Protein AF-A0A8C6FFZ3-F1 (afdb_monomer)

InterPro domains:
  IPR023128 Protein N-terminal glutamine amidohydrolase, alpha beta roll [PF09764] (25-91)
  IPR037132 Protein N-terminal glutamine amidohydrolase, alpha beta roll superfamily [G3DSA:3.10.620.10] (2-98)
  IPR039733 Protein N-terminal glutamine amidohydrolase [PTHR13035] (7-94)

Sequence (110 aa):
MEGDAPDTAAAHYKPASPSQDACVYNSCYCEENIWKLCEYIKNHDQYPLEECYAVFISNERKMIPIWKQQARPGDGPVTWDYHVVLLHVSMGTEESLPRRIPASRLEIPR

Nearest PDB structures (foldseek):
  8jjz-assembly1_A  TM=9.870E-01  e=2.215E-12  Homo sapiens
  8jjh-assembly1_B  TM=9.449E-01  e=5.414E-12  Homo sapiens
  8jjg-assembly1_B  TM=9.437E-01  e=6.151E-12  Homo sapiens
  8jk0-assembly1_A  TM=9.301E-01  e=4.765E-12  Homo sapiens
  8jjw-assembly2_B  TM=9.395E-01  e=7.449E-12  Homo sapiens

Foldseek 3Di:
DPDDDPPPDPDPDDDLADDPVPQDDDPPPQVVSVVSSLVSSVVPVPDPSVQKDWDKDADPVLWDWDAPDPVDPDGGTDTGNIHIDMDGRDDDPPPDDDPDDPPVPPDDDD

pLDDT: mean 82.41, std 21.04, range [41.75, 98.56]

Radius of gyration: 20.91 Å; Cα contacts (8 Å, |Δi|>4): 107; chains: 1; bounding box: 62×48×42 Å

Structure (mmCIF, N/CA/C/O backbone):
data_AF-A0A8C6FFZ3-F1
#
_entry.id   AF-A0A8C6FFZ3-F1
#
loop_
_atom_site.group_PDB
_atom_site.id
_atom_site.type_symbol
_atom_site.label_atom_id
_atom_site.label_alt_id
_atom_site.label_comp_id
_atom_site.label_asym_id
_atom_site.label_entity_id
_atom_site.label_seq_id
_atom_site.pdbx_PDB_ins_code
_atom_site.Cartn_x
_atom_site.Cartn_y
_atom_site.Cartn_z
_atom_site.occupancy
_atom_site.B_iso_or_equiv
_atom_site.auth_seq_id
_atom_site.auth_comp_id
_atom_site.auth_asym_id
_atom_site.auth_atom_id
_atom_site.pdbx_PDB_model_num
ATOM 1 N N . MET A 1 1 ? -13.114 37.673 -17.225 1.00 43.31 1 MET A N 1
ATOM 2 C CA . MET A 1 1 ? -13.276 36.455 -18.045 1.00 43.31 1 MET A CA 1
ATOM 3 C C . MET A 1 1 ? -11.879 35.901 -18.237 1.00 43.31 1 MET A C 1
ATOM 5 O O . MET A 1 1 ? -11.286 36.105 -19.287 1.00 43.31 1 MET A O 1
ATOM 9 N N . GLU A 1 2 ? -11.319 35.282 -17.201 1.00 41.75 2 GLU A N 1
ATOM 10 C CA . GLU A 1 2 ? -10.167 34.410 -17.398 1.00 41.75 2 GLU A CA 1
ATOM 11 C C . GLU A 1 2 ? -10.701 33.121 -18.017 1.00 41.75 2 GLU A C 1
ATOM 13 O O . GLU A 1 2 ? -11.425 32.357 -17.382 1.00 41.75 2 GLU A O 1
ATOM 18 N N 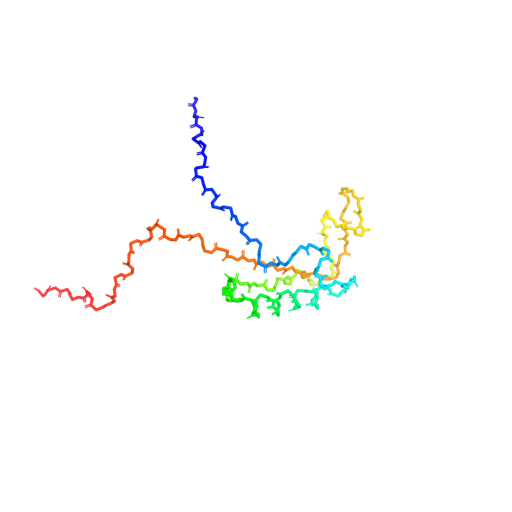. GLY A 1 3 ? -10.446 32.961 -19.313 1.00 48.81 3 GLY A N 1
ATOM 19 C CA . GLY A 1 3 ? -10.596 31.684 -19.983 1.00 48.81 3 GLY A CA 1
ATOM 20 C C . GLY A 1 3 ? -9.400 30.830 -19.605 1.00 48.81 3 GLY A C 1
ATOM 21 O O . GLY A 1 3 ? -8.298 31.093 -20.082 1.00 48.81 3 GLY A O 1
ATOM 22 N N . ASP A 1 4 ? -9.629 29.840 -18.748 1.00 48.47 4 ASP A N 1
ATOM 23 C CA . ASP A 1 4 ? -8.691 28.739 -18.575 1.00 48.47 4 ASP A CA 1
ATOM 24 C C . ASP A 1 4 ? -8.561 28.036 -19.927 1.00 48.47 4 ASP A C 1
ATOM 26 O O . ASP A 1 4 ? -9.539 27.540 -20.500 1.00 48.47 4 ASP A O 1
ATOM 30 N N . ALA A 1 5 ? -7.353 28.076 -20.480 1.00 50.56 5 ALA A N 1
ATOM 31 C CA . ALA A 1 5 ? -7.011 27.300 -21.654 1.00 50.56 5 ALA A CA 1
ATOM 32 C C . ALA A 1 5 ? -7.168 25.808 -21.311 1.00 50.56 5 ALA A C 1
ATOM 34 O O . ALA A 1 5 ? -6.847 25.407 -20.191 1.00 50.56 5 ALA A O 1
ATOM 35 N N . PRO A 1 6 ? -7.655 24.968 -22.239 1.00 45.66 6 PRO A N 1
ATOM 36 C CA . PRO A 1 6 ? -7.732 23.539 -21.996 1.00 45.66 6 PRO A CA 1
ATOM 37 C C . PRO A 1 6 ? -6.312 23.010 -21.799 1.00 45.66 6 PRO A C 1
ATOM 39 O O . PRO A 1 6 ? -5.495 23.053 -22.721 1.00 45.66 6 PRO A O 1
ATOM 42 N N . ASP A 1 7 ? -6.047 22.555 -20.577 1.00 51.28 7 ASP A N 1
ATOM 43 C CA . ASP A 1 7 ? -4.823 21.900 -20.131 1.00 51.28 7 ASP A CA 1
ATOM 44 C C . ASP A 1 7 ? -4.417 20.850 -21.175 1.00 51.28 7 ASP A C 1
ATOM 46 O O . ASP A 1 7 ? -5.042 19.795 -21.341 1.00 51.28 7 ASP A O 1
ATOM 50 N N . THR A 1 8 ? -3.465 21.226 -22.027 1.00 48.03 8 THR A N 1
ATOM 51 C CA . THR A 1 8 ? -3.149 20.459 -23.225 1.00 48.03 8 THR A CA 1
ATOM 52 C C . THR A 1 8 ? -2.198 19.348 -22.810 1.00 48.03 8 THR A C 1
ATOM 54 O O . THR A 1 8 ? -1.023 19.586 -22.563 1.00 48.03 8 THR A O 1
ATOM 57 N N . ALA A 1 9 ? -2.746 18.132 -22.781 1.00 45.50 9 ALA A N 1
ATOM 58 C CA . ALA A 1 9 ? -2.055 16.852 -22.684 1.00 45.50 9 ALA A CA 1
ATOM 59 C C . ALA A 1 9 ? -1.426 16.515 -21.320 1.00 45.50 9 ALA A C 1
ATOM 61 O O . ALA A 1 9 ? -0.213 16.362 -21.188 1.00 45.50 9 ALA A O 1
ATOM 62 N N . ALA A 1 10 ? -2.279 16.158 -20.352 1.00 51.28 10 ALA A N 1
ATOM 63 C CA . ALA A 1 10 ? -1.954 15.000 -19.527 1.00 51.28 10 ALA A CA 1
ATOM 64 C C . ALA A 1 10 ? -1.725 13.819 -20.485 1.00 51.28 10 ALA A C 1
ATOM 66 O O . ALA A 1 10 ? -2.674 13.240 -21.019 1.00 51.28 10 ALA A O 1
ATOM 67 N N . ALA A 1 11 ? -0.462 13.512 -20.783 1.00 60.84 11 ALA A N 1
ATOM 68 C CA . ALA A 1 11 ? -0.102 12.263 -21.432 1.00 60.84 11 ALA A CA 1
ATOM 69 C C . ALA A 1 11 ? -0.866 11.136 -20.721 1.00 60.84 11 ALA A C 1
ATOM 71 O O . ALA A 1 11 ? -0.887 11.095 -19.491 1.00 60.84 11 ALA A O 1
ATOM 72 N N . HIS A 1 12 ? -1.553 10.273 -21.476 1.00 81.25 12 HIS A N 1
ATOM 73 C CA . HIS A 1 12 ? -2.349 9.189 -20.902 1.00 81.25 12 HIS A CA 1
ATOM 74 C C . HIS A 1 12 ? -1.470 8.356 -19.961 1.00 81.25 12 HIS A C 1
ATOM 76 O O . HIS A 1 12 ? -0.640 7.568 -20.420 1.00 81.25 12 HIS A O 1
ATOM 82 N N . TYR A 1 13 ? -1.644 8.548 -18.65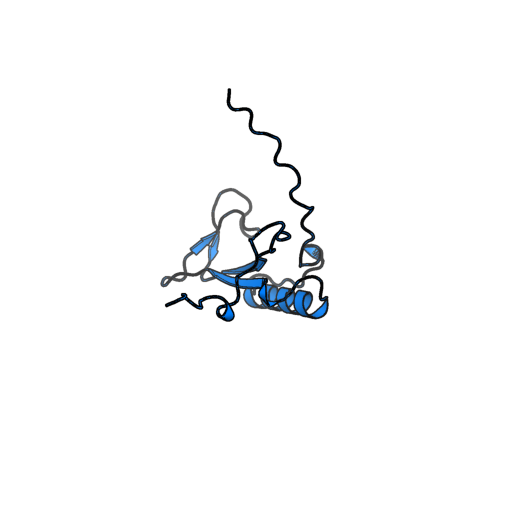0 1.00 87.50 13 TYR A N 1
ATOM 83 C CA . TYR A 1 13 ? -0.933 7.780 -17.641 1.00 87.50 13 TYR A CA 1
ATOM 84 C C . TYR A 1 13 ? -1.254 6.301 -17.850 1.00 87.50 13 TYR A C 1
ATOM 86 O O . TYR A 1 13 ? -2.422 5.902 -17.858 1.00 87.50 13 TYR A O 1
ATOM 94 N N . LYS A 1 14 ? -0.214 5.490 -18.041 1.00 91.44 14 LYS A N 1
ATOM 95 C CA . LYS A 1 14 ? -0.352 4.039 -18.052 1.00 91.44 14 LYS A CA 1
ATOM 96 C C . LYS A 1 14 ? -0.149 3.550 -16.619 1.00 91.44 14 LYS A C 1
ATOM 98 O O . LYS A 1 14 ? 0.889 3.850 -16.038 1.00 91.44 14 LYS A O 1
ATOM 103 N N . PRO A 1 15 ? -1.105 2.814 -16.037 1.00 93.38 15 PRO A N 1
ATOM 104 C CA . PRO A 1 15 ? -0.936 2.257 -14.702 1.00 93.38 15 PRO A CA 1
ATOM 105 C C . PRO A 1 15 ? 0.355 1.441 -14.579 1.00 93.38 15 PRO A C 1
ATOM 107 O O . PRO A 1 15 ? 0.733 0.728 -15.508 1.00 93.38 15 PRO A O 1
ATOM 110 N N . ALA A 1 16 ? 1.022 1.556 -13.428 1.00 92.88 16 ALA A N 1
ATOM 111 C CA . ALA A 1 16 ? 2.181 0.731 -13.075 1.00 92.88 16 ALA A CA 1
ATOM 112 C C . ALA A 1 16 ? 1.774 -0.687 -12.615 1.00 92.88 16 ALA A C 1
ATOM 114 O O . ALA A 1 16 ? 2.599 -1.593 -12.555 1.00 92.88 16 ALA A O 1
ATOM 115 N N . SER A 1 17 ? 0.494 -0.880 -12.287 1.00 93.75 17 SER A N 1
ATOM 116 C CA . SER A 1 17 ? -0.094 -2.146 -11.846 1.00 93.75 17 SER A CA 1
ATOM 117 C C . SER A 1 17 ? -0.941 -2.793 -12.951 1.00 93.75 17 SER A C 1
ATOM 119 O O . SER A 1 17 ? -1.397 -2.092 -13.862 1.00 93.75 17 SER A O 1
ATOM 121 N N . PRO A 1 18 ? -1.250 -4.099 -12.849 1.00 94.12 18 PRO A N 1
ATOM 122 C CA . PRO A 1 18 ? -2.330 -4.690 -13.632 1.00 94.12 18 PRO A CA 1
ATOM 123 C C . PRO A 1 18 ? -3.699 -4.124 -13.195 1.00 94.12 18 PRO A C 1
ATOM 125 O O . PRO A 1 18 ? -3.790 -3.254 -12.317 1.00 94.12 18 PRO A O 1
ATOM 128 N N . SER A 1 19 ? -4.779 -4.594 -13.829 1.00 94.62 19 SER A N 1
ATOM 129 C CA . SER A 1 19 ? -6.145 -4.241 -13.427 1.00 94.62 19 SER A CA 1
ATOM 130 C C . SER A 1 19 ? -6.440 -4.706 -11.999 1.00 94.62 19 SER A C 1
ATOM 132 O O . SER A 1 19 ? -5.828 -5.646 -11.494 1.00 94.62 19 SER A O 1
ATOM 134 N N . GLN A 1 20 ? -7.391 -4.044 -11.332 1.00 92.62 20 GLN A N 1
ATOM 135 C CA . GLN A 1 20 ? -7.693 -4.290 -9.919 1.00 92.62 20 GLN A CA 1
ATOM 136 C C . GLN A 1 20 ? -8.007 -5.762 -9.608 1.00 92.62 20 GLN A C 1
ATOM 138 O O . GLN A 1 20 ? -7.604 -6.261 -8.563 1.00 92.62 20 GLN A O 1
ATOM 143 N N . ASP A 1 21 ? -8.713 -6.443 -10.506 1.00 93.75 21 ASP A N 1
ATOM 144 C CA . ASP A 1 21 ? -9.118 -7.847 -10.395 1.00 93.75 21 ASP A CA 1
ATOM 145 C C . ASP A 1 21 ? -7.969 -8.840 -10.628 1.00 93.75 21 ASP A C 1
ATOM 147 O O . ASP A 1 21 ? -8.041 -9.978 -10.170 1.00 93.75 21 ASP A O 1
ATOM 151 N N . ALA A 1 22 ? -6.902 -8.406 -11.301 1.00 94.31 22 ALA A N 1
ATOM 152 C CA . ALA A 1 22 ? -5.717 -9.212 -11.583 1.00 94.31 22 ALA A CA 1
ATOM 153 C C . ALA A 1 22 ? -4.582 -8.999 -10.563 1.00 94.31 22 ALA A C 1
ATOM 155 O O . ALA A 1 22 ? -3.583 -9.721 -10.580 1.00 94.31 22 ALA A O 1
ATOM 156 N N . CYS A 1 23 ? -4.719 -8.022 -9.664 1.00 93.94 23 CYS A N 1
ATOM 157 C CA . CYS A 1 23 ? -3.804 -7.832 -8.544 1.00 93.94 23 CYS A CA 1
ATOM 158 C C . CYS A 1 23 ? -3.967 -8.951 -7.506 1.00 93.94 23 CYS A C 1
ATOM 160 O O . CYS A 1 23 ? -5.081 -9.310 -7.124 1.00 93.94 23 CYS A O 1
ATOM 162 N N . VAL A 1 24 ? -2.847 -9.445 -6.971 1.00 95.50 24 VAL A N 1
ATOM 163 C CA . VAL A 1 24 ? -2.872 -10.281 -5.763 1.00 95.50 24 VAL A CA 1
ATOM 164 C C . VAL A 1 24 ? -3.414 -9.435 -4.614 1.00 95.50 24 VAL A C 1
ATOM 166 O O . VAL A 1 24 ? -2.871 -8.371 -4.318 1.00 95.50 24 VAL A O 1
ATOM 169 N N . TYR A 1 25 ? -4.492 -9.899 -3.985 1.00 96.62 25 TYR A N 1
ATOM 170 C CA . TYR A 1 25 ? -5.168 -9.158 -2.931 1.00 96.62 25 TYR A CA 1
ATOM 171 C C . TYR A 1 25 ? -5.657 -10.081 -1.821 1.00 96.62 25 TYR A C 1
ATOM 173 O O . TYR A 1 25 ? -6.384 -11.045 -2.066 1.00 96.62 25 TYR A O 1
ATOM 181 N N . ASN A 1 26 ? -5.310 -9.727 -0.589 1.00 95.81 26 ASN A N 1
ATOM 182 C CA . ASN A 1 26 ? -5.868 -10.307 0.619 1.00 95.81 26 ASN A CA 1
ATOM 183 C C . ASN A 1 26 ? -6.356 -9.196 1.563 1.00 95.81 26 ASN A C 1
ATOM 185 O O . ASN A 1 26 ? -5.657 -8.209 1.813 1.00 95.81 26 ASN A O 1
ATOM 189 N N . SER A 1 27 ? -7.583 -9.333 2.069 1.00 95.81 27 SER A N 1
ATOM 190 C CA . SER A 1 27 ? -8.189 -8.322 2.941 1.00 95.81 27 SER A CA 1
ATOM 191 C C . SER A 1 27 ? -7.437 -8.245 4.270 1.00 95.81 27 SER A C 1
ATOM 193 O O . SER A 1 27 ? -7.078 -9.276 4.825 1.00 95.81 27 SER A O 1
ATOM 195 N N . CYS A 1 28 ? -7.208 -7.032 4.779 1.00 95.31 28 CYS A N 1
ATOM 196 C CA . CYS A 1 28 ? -6.433 -6.758 6.000 1.00 95.31 28 CYS A CA 1
ATOM 197 C C . CYS A 1 28 ? -4.923 -7.083 5.940 1.00 95.31 28 CYS A C 1
ATOM 199 O O . CYS A 1 28 ? -4.261 -6.941 6.959 1.00 95.31 28 CYS A O 1
ATOM 201 N N . TYR A 1 29 ? -4.378 -7.433 4.768 1.00 97.25 29 TYR A N 1
ATOM 202 C CA . TYR A 1 29 ? -2.935 -7.611 4.523 1.00 97.25 29 TYR A CA 1
ATOM 2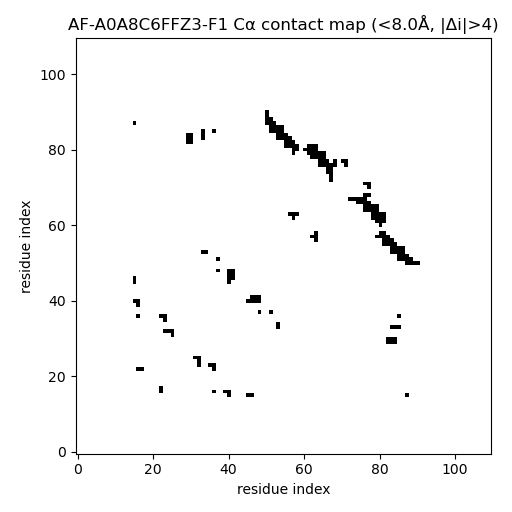03 C C . TYR A 1 29 ? -2.436 -6.589 3.490 1.00 97.25 29 TYR A C 1
ATOM 205 O O . TYR A 1 29 ? -1.874 -6.925 2.445 1.00 97.25 29 TYR A O 1
ATOM 213 N N . CYS A 1 30 ? -2.738 -5.308 3.719 1.00 97.38 30 CYS A N 1
ATOM 214 C CA . CYS A 1 30 ? -2.444 -4.238 2.761 1.00 97.38 30 CYS A CA 1
ATOM 215 C C . CYS A 1 30 ? -0.945 -4.093 2.455 1.00 97.38 30 CYS A C 1
ATOM 217 O O . CYS A 1 30 ? -0.573 -3.837 1.317 1.00 97.38 30 CYS A O 1
ATOM 219 N N . GLU A 1 31 ? -0.087 -4.329 3.433 1.00 98.00 31 GLU A N 1
ATOM 220 C CA . GLU A 1 31 ? 1.364 -4.375 3.331 1.00 98.00 31 GLU A CA 1
ATOM 221 C C . GLU A 1 31 ? 1.855 -5.467 2.372 1.00 98.00 31 GLU A C 1
ATOM 223 O O . GLU A 1 31 ? 2.708 -5.186 1.529 1.00 98.00 31 GLU A O 1
ATOM 228 N N . GLU A 1 32 ? 1.283 -6.675 2.422 1.00 97.81 32 GLU A N 1
ATOM 229 C CA . GLU A 1 32 ? 1.623 -7.750 1.482 1.00 97.81 32 GLU A CA 1
ATOM 230 C C . GLU A 1 32 ? 1.089 -7.448 0.080 1.00 97.81 32 GLU A C 1
ATOM 232 O O . GLU A 1 32 ? 1.787 -7.672 -0.911 1.00 97.81 32 GLU A O 1
ATOM 237 N N . ASN A 1 33 ? -0.112 -6.868 -0.013 1.00 98.12 33 ASN A N 1
ATOM 238 C CA . ASN A 1 33 ? -0.695 -6.455 -1.290 1.00 98.12 33 ASN A CA 1
ATOM 239 C C . ASN A 1 33 ? 0.187 -5.404 -1.987 1.00 98.12 33 ASN A C 1
ATOM 241 O O . ASN A 1 33 ? 0.488 -5.533 -3.174 1.00 98.12 33 ASN A O 1
ATOM 245 N N . ILE A 1 34 ? 0.654 -4.385 -1.254 1.00 98.25 34 ILE A N 1
ATOM 246 C CA . ILE A 1 34 ? 1.563 -3.370 -1.803 1.00 98.25 34 ILE A CA 1
ATOM 247 C C . ILE A 1 34 ? 2.940 -3.969 -2.106 1.00 98.25 34 ILE A C 1
ATOM 249 O O . ILE A 1 34 ? 3.517 -3.649 -3.144 1.00 98.25 34 ILE A O 1
ATOM 253 N N . TRP A 1 35 ? 3.450 -4.886 -1.279 1.00 97.94 35 TRP A N 1
ATOM 254 C CA . TRP A 1 35 ? 4.697 -5.592 -1.580 1.00 97.94 35 TRP A CA 1
ATOM 255 C C . TRP A 1 35 ? 4.609 -6.379 -2.896 1.00 97.94 35 TRP A C 1
ATOM 257 O O . TRP A 1 35 ? 5.518 -6.292 -3.723 1.00 97.94 35 TRP A O 1
ATOM 267 N N . LYS A 1 36 ? 3.490 -7.071 -3.145 1.00 97.88 36 LYS A N 1
ATOM 268 C CA . LYS A 1 36 ? 3.230 -7.771 -4.412 1.00 97.88 36 LYS A CA 1
ATOM 269 C C . LYS A 1 36 ? 3.111 -6.829 -5.607 1.00 97.88 36 LYS A C 1
ATOM 271 O O . LYS A 1 36 ? 3.582 -7.177 -6.688 1.00 97.88 36 LYS A O 1
ATOM 276 N N . LEU A 1 37 ? 2.554 -5.632 -5.427 1.00 96.81 37 LEU A N 1
ATOM 277 C CA . LEU A 1 37 ? 2.568 -4.605 -6.474 1.00 96.81 37 LEU A CA 1
ATOM 278 C C . LEU A 1 37 ? 3.989 -4.117 -6.780 1.00 96.81 37 LEU A C 1
ATOM 280 O O . LEU A 1 37 ? 4.351 -4.009 -7.949 1.00 96.81 37 LEU A O 1
ATOM 284 N N . CYS A 1 38 ? 4.817 -3.880 -5.762 1.00 96.62 38 CYS A N 1
ATOM 285 C CA . CYS A 1 38 ? 6.224 -3.523 -5.962 1.00 96.62 38 CYS A CA 1
ATOM 286 C C . CYS A 1 38 ? 7.005 -4.644 -6.667 1.00 96.62 38 CYS A C 1
ATOM 288 O O . CYS A 1 38 ? 7.800 -4.367 -7.564 1.00 96.62 38 CYS A O 1
ATOM 290 N N . GLU A 1 39 ? 6.770 -5.907 -6.293 1.00 96.56 39 GLU A N 1
ATOM 291 C CA . GLU A 1 39 ? 7.347 -7.080 -6.963 1.00 96.56 39 GLU A CA 1
ATOM 292 C C . GLU A 1 39 ? 6.932 -7.136 -8.439 1.00 96.56 39 GLU A C 1
ATOM 294 O O . GLU A 1 39 ? 7.779 -7.351 -9.307 1.00 96.56 39 GLU A O 1
ATOM 299 N N . TYR A 1 40 ? 5.654 -6.885 -8.738 1.00 96.56 40 TYR A N 1
ATOM 300 C CA . TYR A 1 40 ? 5.163 -6.805 -10.111 1.00 96.56 40 TYR A CA 1
ATOM 301 C C . TYR A 1 40 ? 5.895 -5.719 -10.906 1.00 96.56 40 TYR A C 1
ATOM 303 O O . TYR A 1 40 ? 6.448 -6.022 -11.962 1.00 96.56 40 TYR A O 1
ATOM 311 N N . ILE A 1 41 ? 5.949 -4.487 -10.390 1.00 95.38 41 ILE A N 1
ATOM 312 C CA . ILE A 1 41 ? 6.579 -3.340 -11.068 1.00 95.38 41 ILE A CA 1
ATOM 313 C C . ILE A 1 41 ? 8.050 -3.628 -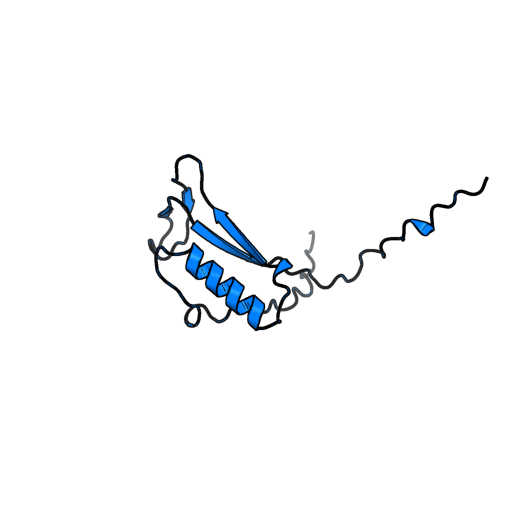11.360 1.00 95.38 41 ILE A C 1
ATOM 315 O O . ILE A 1 41 ? 8.492 -3.482 -12.499 1.00 95.38 41 ILE A O 1
ATOM 319 N N . LYS A 1 42 ? 8.778 -4.133 -10.358 1.00 94.94 42 LYS A N 1
ATOM 320 C CA . LYS A 1 42 ? 10.189 -4.510 -10.480 1.00 94.94 42 LYS A CA 1
ATOM 321 C C . LYS A 1 42 ? 10.443 -5.540 -11.586 1.00 94.94 42 LYS A C 1
ATOM 323 O O . LYS A 1 42 ? 11.506 -5.524 -12.187 1.00 94.94 42 LYS A O 1
ATOM 328 N N . ASN A 1 43 ? 9.502 -6.452 -11.824 1.00 96.06 43 ASN A N 1
ATOM 329 C CA . ASN A 1 43 ? 9.672 -7.543 -12.784 1.00 96.06 43 ASN A CA 1
ATOM 330 C C . ASN A 1 43 ? 9.195 -7.198 -14.208 1.00 96.06 43 ASN A C 1
ATOM 332 O O . ASN A 1 43 ? 9.409 -8.004 -15.112 1.00 96.06 43 ASN A O 1
ATOM 336 N N . HIS A 1 44 ? 8.520 -6.060 -14.413 1.00 92.62 44 HIS A N 1
ATOM 337 C CA . HIS A 1 44 ? 7.940 -5.677 -15.710 1.00 92.62 44 HIS A CA 1
ATOM 338 C C . HIS A 1 44 ? 8.660 -4.506 -16.398 1.00 92.62 44 HIS A C 1
ATOM 340 O O . HIS A 1 44 ? 8.317 -4.199 -17.538 1.00 92.62 44 HIS A O 1
ATOM 346 N N . ASP A 1 45 ? 9.625 -3.856 -15.735 1.00 85.25 45 ASP A N 1
ATOM 347 C CA . ASP A 1 45 ? 10.483 -2.782 -16.274 1.00 85.25 45 ASP A CA 1
ATOM 348 C C . ASP A 1 45 ? 9.735 -1.619 -16.977 1.00 85.25 45 ASP A C 1
ATOM 350 O O . ASP A 1 45 ? 10.320 -0.867 -17.756 1.00 85.25 45 ASP A O 1
ATOM 354 N N . GLN A 1 46 ? 8.433 -1.438 -16.710 1.00 91.75 46 GLN A N 1
ATOM 355 C CA . GLN A 1 46 ? 7.631 -0.350 -17.289 1.00 91.75 46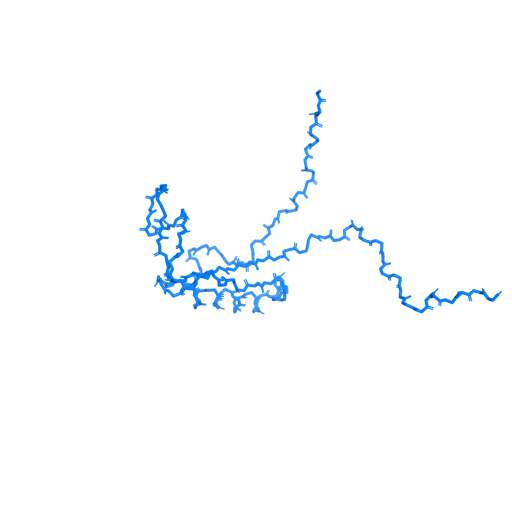 GLN A CA 1
ATOM 356 C C . GLN A 1 46 ? 7.980 1.006 -16.664 1.00 91.75 46 GLN A C 1
ATOM 358 O O . GLN A 1 46 ? 8.001 2.018 -17.363 1.00 91.75 46 GLN A O 1
ATOM 363 N N . TYR A 1 47 ? 8.230 1.010 -15.354 1.00 92.38 47 TYR A N 1
ATOM 364 C CA . TYR A 1 47 ? 8.621 2.178 -14.572 1.00 92.38 47 TYR A CA 1
ATOM 365 C C . TYR A 1 47 ? 9.751 1.796 -13.612 1.00 92.38 47 TYR A C 1
ATOM 367 O O . TYR A 1 47 ? 9.740 0.671 -13.099 1.00 92.38 47 TYR A O 1
ATOM 375 N N . PRO A 1 48 ? 10.706 2.704 -13.339 1.00 92.81 48 PRO A N 1
ATOM 376 C CA . PRO A 1 48 ? 11.710 2.493 -12.305 1.00 92.81 48 PRO A CA 1
ATOM 377 C C . PRO A 1 48 ? 11.046 2.264 -10.945 1.00 92.81 48 PRO A C 1
ATOM 379 O O . PRO A 1 48 ? 10.125 2.985 -10.553 1.00 92.81 48 PRO A O 1
ATOM 382 N N . LEU A 1 49 ? 11.530 1.279 -10.187 1.00 93.88 49 LEU A N 1
ATOM 383 C CA . LEU A 1 49 ? 10.997 1.012 -8.848 1.00 93.88 49 LEU A CA 1
ATOM 384 C C . LEU A 1 49 ? 11.261 2.193 -7.900 1.00 93.88 49 LEU A C 1
ATOM 386 O O . LEU A 1 49 ? 10.512 2.403 -6.952 1.00 93.88 49 LEU A O 1
ATOM 390 N N . GLU A 1 50 ? 12.295 2.983 -8.176 1.00 94.44 50 GLU A N 1
ATOM 391 C CA . GLU A 1 50 ? 12.679 4.184 -7.436 1.00 94.44 50 GLU A CA 1
ATOM 392 C C . GLU A 1 50 ? 11.619 5.297 -7.505 1.00 94.44 50 GLU A C 1
ATOM 394 O O . GLU A 1 50 ? 11.603 6.174 -6.643 1.00 94.44 50 GLU A O 1
ATOM 399 N N . GLU A 1 51 ? 10.721 5.247 -8.495 1.00 95.06 51 GLU A N 1
ATOM 400 C CA . GLU A 1 51 ? 9.567 6.148 -8.620 1.00 95.06 51 GLU A CA 1
ATOM 401 C C . GLU A 1 51 ? 8.359 5.669 -7.794 1.00 95.06 51 GLU A C 1
ATOM 403 O O . GLU A 1 51 ? 7.338 6.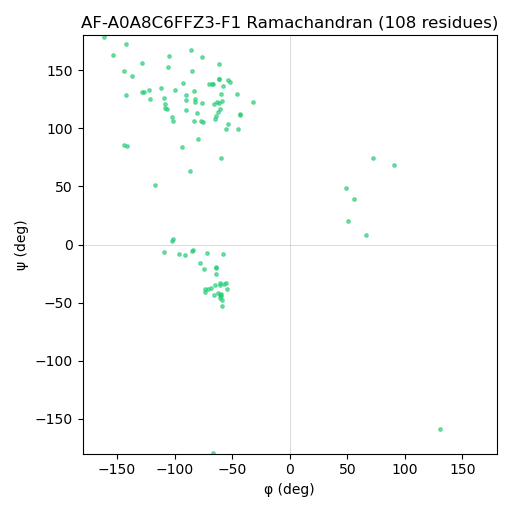355 -7.715 1.00 95.06 51 GLU A O 1
ATOM 408 N N . CYS A 1 52 ? 8.449 4.492 -7.170 1.00 96.38 52 CYS A N 1
ATOM 409 C CA . CYS A 1 52 ? 7.370 3.869 -6.414 1.00 96.38 52 CYS A CA 1
ATOM 410 C C . CYS A 1 52 ? 7.673 3.829 -4.913 1.00 96.38 52 CYS A C 1
ATOM 412 O O . CYS A 1 52 ? 8.737 3.397 -4.472 1.00 96.38 52 CYS A O 1
ATOM 414 N N . TYR A 1 53 ? 6.683 4.200 -4.104 1.00 97.75 53 TYR A N 1
ATOM 415 C CA . TYR A 1 53 ? 6.790 4.236 -2.649 1.00 97.75 53 TYR A CA 1
ATOM 416 C C . TYR A 1 53 ? 5.666 3.433 -2.002 1.00 97.75 53 TYR A C 1
ATOM 418 O O . TYR A 1 53 ? 4.489 3.634 -2.303 1.00 97.75 53 TYR A O 1
ATOM 426 N N . ALA A 1 54 ? 6.026 2.563 -1.057 1.00 98.12 54 ALA A N 1
ATOM 427 C CA . ALA A 1 54 ? 5.070 1.990 -0.119 1.00 98.12 54 ALA A CA 1
ATOM 428 C C . ALA A 1 54 ? 4.812 3.004 1.002 1.00 98.12 54 ALA A C 1
ATOM 430 O O . ALA A 1 54 ? 5.707 3.321 1.789 1.00 98.12 54 ALA A O 1
ATOM 431 N N . VAL A 1 55 ? 3.593 3.534 1.067 1.00 98.56 55 VAL A N 1
ATOM 432 C CA . VAL A 1 55 ? 3.215 4.579 2.021 1.00 98.56 55 VAL A CA 1
ATOM 433 C C . VAL A 1 55 ? 2.420 3.958 3.157 1.00 98.56 55 VAL A C 1
ATOM 435 O O . VAL A 1 55 ? 1.271 3.563 2.972 1.00 98.56 55 VAL A O 1
ATOM 438 N N . PHE A 1 56 ? 3.030 3.907 4.341 1.00 98.50 56 PHE A N 1
ATOM 439 C CA . PHE A 1 56 ? 2.351 3.530 5.576 1.00 98.50 56 PHE A CA 1
ATOM 440 C C . PHE A 1 56 ? 1.618 4.737 6.152 1.00 98.50 56 PHE A C 1
ATOM 442 O O . PHE A 1 56 ? 2.216 5.766 6.464 1.00 98.50 56 PHE A O 1
ATOM 449 N N . ILE A 1 57 ? 0.314 4.583 6.325 1.00 98.56 57 ILE A N 1
ATOM 450 C CA . ILE A 1 57 ? -0.567 5.566 6.934 1.00 98.56 57 ILE A CA 1
ATOM 451 C C . ILE A 1 57 ? -0.942 5.007 8.301 1.00 98.56 57 ILE A C 1
ATOM 453 O O . ILE A 1 57 ? -1.536 3.936 8.400 1.00 98.56 57 ILE A O 1
ATOM 457 N N . SER A 1 58 ? -0.573 5.709 9.367 1.00 98.50 58 SER A N 1
ATOM 458 C CA . SER A 1 58 ? -0.954 5.379 10.742 1.00 98.50 58 SER A CA 1
ATOM 459 C C . SER A 1 58 ? -0.756 6.611 11.633 1.00 98.50 58 SER A C 1
ATOM 461 O O . SER A 1 58 ? -0.326 7.669 11.173 1.00 98.50 58 SER A O 1
ATOM 463 N N . ASN A 1 59 ? -1.091 6.491 12.912 1.00 98.06 59 ASN A N 1
ATOM 464 C CA . ASN A 1 59 ? -0.787 7.473 13.945 1.00 98.06 59 ASN A CA 1
ATOM 465 C C . ASN A 1 59 ? -0.431 6.754 15.255 1.00 98.06 59 ASN A C 1
ATOM 467 O O . ASN A 1 59 ? -0.595 5.542 15.371 1.00 98.06 59 ASN A O 1
ATOM 471 N N . GLU A 1 60 ? 0.029 7.497 16.264 1.00 98.44 60 GLU A N 1
ATOM 472 C CA . GLU A 1 60 ? 0.430 6.930 17.564 1.00 98.44 60 GLU A CA 1
ATOM 473 C C . GLU A 1 60 ? -0.680 6.094 18.220 1.00 98.44 60 GLU A C 1
ATOM 475 O O . GLU A 1 60 ? -0.423 5.083 18.869 1.00 98.44 60 GLU A O 1
ATOM 480 N N . ARG A 1 61 ? -1.937 6.492 18.005 1.00 98.31 61 ARG A N 1
ATOM 481 C CA . ARG A 1 61 ? -3.109 5.825 18.575 1.00 98.31 61 ARG A CA 1
ATOM 482 C C . ARG A 1 61 ? -3.595 4.636 17.758 1.00 98.31 61 ARG A C 1
ATOM 484 O O . ARG A 1 61 ? -4.530 3.982 18.208 1.00 98.31 61 ARG A O 1
ATOM 491 N N . LYS A 1 62 ? -3.013 4.378 16.582 1.00 98.31 62 LYS A N 1
ATOM 492 C CA . LYS A 1 62 ? -3.478 3.359 15.636 1.00 98.31 62 LYS A CA 1
ATOM 493 C C . LYS A 1 62 ? -4.986 3.470 15.382 1.00 98.31 62 LYS A C 1
ATOM 495 O O . LYS A 1 62 ? -5.741 2.515 15.527 1.00 98.31 62 LYS A O 1
ATOM 500 N N . MET A 1 63 ? -5.437 4.686 15.094 1.00 98.12 63 MET A N 1
ATOM 501 C CA . MET A 1 63 ? -6.833 4.983 14.777 1.00 98.12 63 MET A CA 1
ATOM 502 C C . MET A 1 63 ? -6.875 6.069 13.711 1.00 98.12 63 MET A C 1
ATOM 504 O O . MET A 1 63 ? -6.951 7.262 14.024 1.00 98.12 63 MET A O 1
ATOM 508 N N . ILE A 1 64 ? -6.786 5.662 12.450 1.00 98.19 64 ILE A N 1
ATOM 509 C CA . ILE A 1 64 ? -6.845 6.561 11.299 1.00 98.19 64 ILE A CA 1
ATOM 510 C C . ILE A 1 64 ? -8.161 6.367 10.531 1.00 98.19 64 ILE A C 1
ATOM 512 O O . ILE A 1 64 ? -8.490 5.244 10.150 1.00 98.19 64 ILE A O 1
ATOM 516 N N . PRO A 1 65 ? -8.946 7.431 10.298 1.00 98.06 65 PRO A N 1
ATOM 517 C CA . PRO A 1 65 ? -10.141 7.338 9.472 1.00 98.06 65 PRO A CA 1
ATOM 518 C C . PRO A 1 65 ? -9.774 7.444 7.986 1.00 98.06 65 PRO A C 1
ATOM 520 O O . PRO A 1 65 ? -9.161 8.425 7.565 1.00 98.06 65 PRO A O 1
ATOM 523 N N . ILE A 1 66 ? -10.188 6.464 7.180 1.00 98.00 66 ILE A N 1
ATOM 524 C CA . ILE A 1 66 ? -10.072 6.510 5.715 1.00 98.00 66 ILE A CA 1
ATOM 525 C C . ILE A 1 66 ? -11.466 6.370 5.093 1.00 98.00 66 ILE A C 1
ATOM 527 O O . ILE A 1 66 ? -12.199 5.422 5.377 1.00 98.00 66 ILE A O 1
ATOM 531 N N . TRP A 1 67 ? -11.840 7.327 4.242 1.00 97.44 67 TRP A N 1
ATOM 532 C CA . TRP A 1 67 ? -13.104 7.333 3.498 1.00 97.44 67 TRP A CA 1
ATOM 533 C C . TRP A 1 67 ? -13.005 6.541 2.192 1.00 97.44 67 TRP A C 1
ATOM 535 O O . TRP A 1 67 ? -11.915 6.198 1.740 1.00 97.44 67 TRP A O 1
ATOM 545 N N . LYS A 1 68 ? -14.164 6.274 1.570 1.00 95.62 68 LYS A N 1
ATOM 546 C CA . LYS A 1 68 ? -14.277 5.572 0.276 1.00 95.62 68 LYS A CA 1
ATOM 547 C C . LYS A 1 68 ? -13.598 4.192 0.287 1.00 95.62 68 LYS A C 1
ATOM 549 O O . LYS A 1 68 ? -12.972 3.773 -0.679 1.00 95.62 68 LYS A O 1
ATOM 554 N N . GLN A 1 69 ? -13.741 3.485 1.405 1.00 95.88 69 GLN A N 1
ATOM 555 C CA . GLN A 1 69 ? -13.200 2.145 1.611 1.00 95.88 69 GLN A CA 1
ATOM 556 C C . GLN A 1 69 ? -14.238 1.084 1.239 1.00 95.88 69 GLN A C 1
ATOM 558 O O . GLN A 1 69 ? -15.407 1.197 1.601 1.00 95.88 69 GLN A O 1
ATOM 563 N N . GLN A 1 70 ? -13.807 0.011 0.573 1.00 93.62 70 GLN A N 1
ATOM 564 C CA . GLN A 1 70 ? -14.704 -1.073 0.148 1.00 93.62 70 GLN A CA 1
ATOM 565 C C . GLN A 1 70 ? -15.411 -1.767 1.320 1.00 93.62 70 GLN A C 1
ATOM 567 O O . GLN A 1 70 ? -16.566 -2.155 1.190 1.00 93.62 70 GLN A O 1
ATOM 572 N N . ALA A 1 71 ? -14.751 -1.872 2.479 1.00 92.44 71 ALA A N 1
ATOM 573 C CA . ALA A 1 71 ? -15.325 -2.472 3.685 1.00 92.44 71 ALA A CA 1
ATOM 574 C C . ALA A 1 71 ? -16.530 -1.690 4.245 1.00 92.44 71 ALA A C 1
ATOM 576 O O . ALA A 1 71 ? -17.326 -2.241 5.003 1.00 92.44 71 ALA A O 1
ATOM 577 N N . ARG A 1 72 ? -16.684 -0.413 3.868 1.00 93.00 72 ARG A N 1
ATOM 578 C CA . ARG A 1 72 ? -17.847 0.406 4.214 1.00 93.00 72 ARG A CA 1
ATOM 579 C C . ARG A 1 72 ? -18.249 1.294 3.033 1.00 93.00 72 ARG A C 1
ATOM 581 O O . ARG A 1 72 ? -17.866 2.464 2.984 1.00 93.00 72 ARG A O 1
ATOM 588 N N . PRO A 1 73 ? -19.053 0.766 2.097 1.00 86.50 73 PRO A N 1
ATOM 589 C CA . PRO A 1 73 ? -19.604 1.564 1.011 1.00 86.50 73 PRO A CA 1
ATOM 590 C C . PRO A 1 73 ? -20.466 2.707 1.571 1.00 86.50 73 PRO A C 1
ATOM 592 O O . PRO A 1 73 ? -21.322 2.483 2.428 1.00 86.50 73 PRO A O 1
ATOM 595 N N . GLY A 1 74 ? -20.228 3.937 1.113 1.00 90.81 74 GLY A N 1
ATOM 596 C CA . GLY A 1 74 ? -20.929 5.142 1.567 1.00 90.81 74 GLY A CA 1
ATOM 597 C C . GLY A 1 74 ? -19.978 6.284 1.934 1.00 90.81 74 GLY A C 1
ATOM 598 O O . GLY A 1 74 ? -18.829 6.321 1.492 1.00 90.81 74 GLY A O 1
ATOM 599 N N . ASP A 1 75 ? -20.470 7.223 2.745 1.00 90.44 75 ASP A N 1
ATOM 600 C CA . ASP A 1 75 ? -19.739 8.449 3.113 1.00 90.44 75 ASP A CA 1
ATOM 601 C C . ASP A 1 75 ? -19.107 8.406 4.513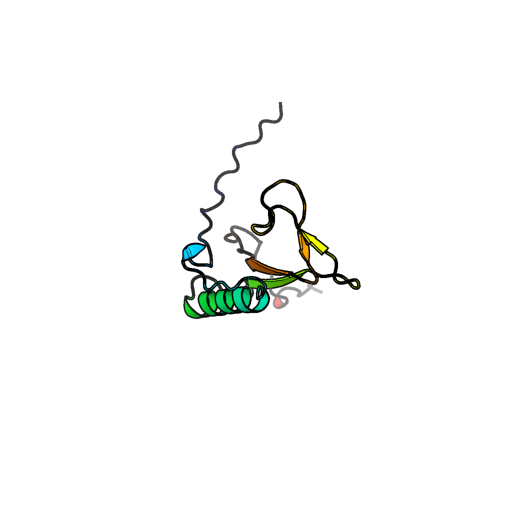 1.00 90.44 75 ASP A C 1
ATOM 603 O O . ASP A 1 75 ? -18.489 9.373 4.955 1.00 90.44 75 ASP A O 1
ATOM 607 N N . GLY A 1 76 ? -19.224 7.280 5.219 1.00 94.69 76 GLY A N 1
ATOM 608 C CA . GLY A 1 76 ? -18.539 7.068 6.494 1.00 94.69 76 GLY A CA 1
ATOM 609 C C . GLY A 1 76 ? -17.107 6.549 6.307 1.00 94.69 76 GLY A C 1
ATOM 610 O O . GLY A 1 76 ? -16.861 5.794 5.366 1.00 94.69 76 GLY A O 1
ATOM 611 N N . PRO A 1 77 ? -16.166 6.878 7.212 1.00 96.94 77 PRO A N 1
ATOM 612 C CA . PRO A 1 77 ? -14.838 6.283 7.188 1.00 96.94 77 PRO A CA 1
ATOM 613 C C . PRO A 1 77 ? -14.847 4.851 7.739 1.00 96.94 77 PRO A C 1
ATOM 615 O O . PRO A 1 77 ? -15.746 4.452 8.496 1.00 96.94 77 PRO A O 1
ATOM 618 N N . VAL A 1 78 ? -13.797 4.109 7.396 1.00 97.56 78 VAL A N 1
ATOM 619 C CA . VAL A 1 78 ? -13.322 2.934 8.136 1.00 97.56 78 VAL A CA 1
ATOM 620 C C . VAL A 1 78 ? -12.146 3.383 8.998 1.00 97.56 78 VAL A C 1
ATOM 622 O O . VAL A 1 78 ? -11.265 4.097 8.516 1.00 97.56 78 VAL A O 1
ATOM 625 N N . THR A 1 79 ? -12.153 3.000 10.273 1.00 97.69 79 THR A N 1
ATOM 626 C CA . THR A 1 79 ? -11.045 3.277 11.191 1.00 97.69 79 THR A CA 1
ATOM 627 C C . THR A 1 79 ? -10.062 2.119 11.134 1.00 97.69 79 THR A C 1
ATOM 629 O O . THR A 1 79 ? -10.416 1.006 11.520 1.00 97.69 79 THR A O 1
ATOM 632 N N . TRP A 1 80 ? -8.845 2.393 10.676 1.00 98.06 80 TRP A N 1
ATOM 633 C CA . TRP A 1 80 ? -7.754 1.424 10.614 1.00 98.06 80 TRP A CA 1
ATOM 634 C C . TRP A 1 80 ? -6.716 1.691 11.704 1.00 98.06 80 TRP A C 1
ATOM 636 O O . TRP A 1 80 ? -6.524 2.833 12.132 1.00 98.06 80 TRP A O 1
ATOM 646 N N . ASP A 1 81 ? -6.021 0.642 12.126 1.00 98.19 81 ASP A N 1
ATOM 647 C CA . ASP A 1 81 ? -4.805 0.739 12.929 1.00 98.19 81 ASP A CA 1
ATOM 648 C C . ASP A 1 81 ? -3.618 1.218 12.089 1.00 98.19 81 ASP A C 1
ATOM 650 O O . ASP A 1 81 ? -2.865 2.105 12.505 1.00 98.19 81 ASP A O 1
ATOM 654 N N . TYR A 1 82 ? -3.512 0.710 10.868 1.00 98.44 82 TYR A N 1
ATOM 655 C CA . TYR A 1 82 ? -2.674 1.241 9.803 1.00 98.44 82 TYR A CA 1
ATOM 656 C C . TYR A 1 82 ? -3.249 0.857 8.437 1.00 98.44 82 TYR A C 1
ATOM 658 O O . TYR A 1 82 ? -4.076 -0.044 8.315 1.00 98.44 82 TYR A O 1
ATOM 666 N N . HIS A 1 83 ? -2.805 1.542 7.391 1.00 98.38 83 HIS A N 1
ATOM 667 C CA . HIS A 1 83 ? -3.094 1.152 6.018 1.00 98.38 83 HIS A CA 1
ATOM 668 C C . HIS A 1 83 ? -1.892 1.438 5.125 1.00 98.38 83 HIS A C 1
ATOM 670 O O . HIS A 1 83 ? -1.143 2.381 5.387 1.00 98.38 83 HIS A O 1
ATOM 676 N N . VAL A 1 84 ? -1.709 0.643 4.073 1.00 98.56 84 VAL A N 1
ATOM 677 C CA . VAL A 1 84 ? -0.598 0.803 3.130 1.00 98.56 84 VAL A CA 1
ATOM 678 C C . VAL A 1 84 ? -1.140 1.006 1.725 1.00 98.56 84 VAL A C 1
ATOM 680 O O . VAL A 1 84 ? -2.016 0.268 1.277 1.00 98.56 84 VAL A O 1
ATOM 683 N N . VAL A 1 85 ? -0.601 2.006 1.032 1.00 98.31 85 VAL A N 1
ATOM 684 C CA . VAL A 1 85 ? -0.900 2.288 -0.378 1.00 98.31 85 VAL A CA 1
ATOM 685 C C . VAL A 1 85 ? 0.392 2.400 -1.183 1.00 98.31 85 VAL A C 1
ATOM 687 O O . VAL A 1 85 ? 1.451 2.699 -0.628 1.00 98.31 85 VAL A O 1
ATOM 690 N N . LEU A 1 86 ? 0.306 2.171 -2.493 1.00 98.06 86 LEU A N 1
ATOM 691 C CA . LEU A 1 86 ? 1.396 2.457 -3.420 1.00 98.06 86 LEU A CA 1
ATOM 692 C C . LEU A 1 86 ? 1.246 3.887 -3.950 1.00 98.06 86 LEU A C 1
ATOM 694 O O . LEU A 1 86 ? 0.188 4.246 -4.467 1.00 98.06 86 LEU A O 1
ATOM 698 N N . LEU A 1 87 ? 2.309 4.679 -3.862 1.00 97.44 87 LEU A N 1
ATOM 699 C CA . LEU A 1 87 ? 2.421 5.976 -4.522 1.00 97.44 87 LEU A CA 1
ATOM 700 C C . LEU A 1 87 ? 3.425 5.861 -5.670 1.00 97.44 87 LEU A C 1
ATOM 702 O O . LEU A 1 87 ? 4.583 5.539 -5.430 1.00 97.44 87 LEU A O 1
ATOM 706 N N . HIS A 1 88 ? 2.988 6.146 -6.895 1.00 95.56 88 HIS A N 1
ATOM 707 C CA . HIS A 1 88 ? 3.857 6.221 -8.068 1.00 95.56 88 HIS A CA 1
ATOM 708 C C . HIS A 1 88 ? 4.051 7.683 -8.475 1.00 95.56 88 HIS A C 1
ATOM 710 O O . HIS A 1 88 ? 3.090 8.365 -8.840 1.00 95.56 88 HIS A O 1
ATOM 716 N N . VAL A 1 89 ? 5.289 8.165 -8.402 1.00 93.38 89 VAL A N 1
ATOM 717 C CA . VAL A 1 89 ? 5.676 9.520 -8.794 1.00 93.38 89 VAL A CA 1
ATOM 718 C C . VAL A 1 89 ? 6.143 9.476 -10.241 1.00 93.38 89 VAL A C 1
ATOM 720 O O . VAL A 1 89 ? 7.331 9.386 -10.520 1.00 93.38 89 VAL A O 1
ATOM 723 N N . SER A 1 90 ? 5.184 9.548 -11.165 1.00 84.12 90 SER A N 1
ATOM 724 C CA . SER A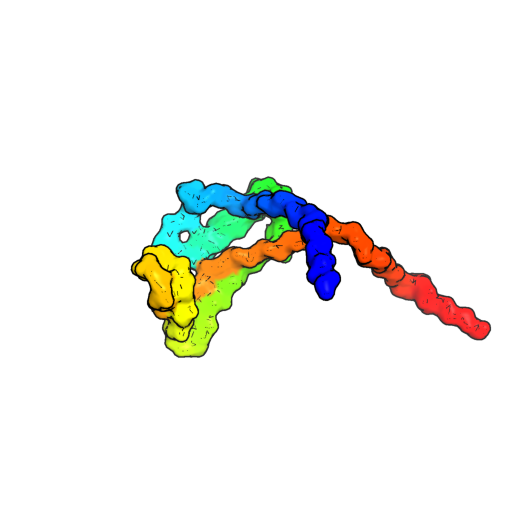 1 90 ? 5.500 9.656 -12.587 1.00 84.12 90 SER A CA 1
ATOM 725 C C . SER A 1 90 ? 6.230 10.975 -12.817 1.00 84.12 90 SER A C 1
ATOM 727 O O . SER A 1 90 ? 5.621 12.046 -12.725 1.00 84.12 90 SER A O 1
ATOM 729 N N . MET A 1 91 ? 7.520 10.918 -13.139 1.00 70.88 91 MET A N 1
ATOM 730 C CA . MET A 1 91 ? 8.197 12.081 -13.699 1.00 70.88 91 MET A CA 1
ATOM 731 C C . MET A 1 91 ? 7.538 12.346 -15.052 1.00 70.88 91 MET A C 1
ATOM 733 O O . MET A 1 91 ? 7.665 11.553 -15.985 1.00 70.88 91 MET A O 1
ATOM 737 N N . GLY A 1 92 ? 6.750 13.420 -15.151 1.00 58.22 92 GLY A N 1
ATOM 738 C CA . GLY A 1 92 ? 6.338 13.922 -16.456 1.00 58.22 92 GLY A CA 1
ATOM 739 C C . GLY A 1 92 ? 7.597 14.100 -17.297 1.00 58.22 92 GLY A C 1
ATOM 740 O O . GLY A 1 92 ? 8.631 14.497 -16.760 1.00 58.22 92 GLY A O 1
ATOM 741 N N . THR A 1 93 ? 7.545 13.745 -18.580 1.00 47.59 93 THR A N 1
ATOM 742 C CA . THR A 1 93 ? 8.621 14.054 -19.523 1.00 47.59 93 THR A CA 1
ATOM 743 C C . THR A 1 93 ? 9.072 15.490 -19.290 1.00 47.59 93 THR A C 1
ATOM 745 O O . THR A 1 93 ? 8.313 16.427 -19.523 1.00 47.59 93 THR A O 1
ATOM 748 N N . GLU A 1 94 ? 10.291 15.623 -18.778 1.00 45.47 94 GLU A N 1
ATOM 749 C CA . GLU A 1 94 ? 11.045 16.858 -18.616 1.00 45.47 94 GLU A CA 1
ATOM 750 C C . GLU A 1 94 ? 11.255 17.511 -19.990 1.00 45.47 94 GLU A C 1
ATOM 752 O O . GLU A 1 94 ? 12.350 17.492 -20.553 1.00 45.47 94 GLU A O 1
ATOM 757 N N . GLU A 1 95 ? 10.216 18.111 -20.564 1.00 49.03 95 GLU A N 1
ATOM 758 C CA . GLU A 1 95 ? 10.431 19.211 -21.491 1.00 49.03 95 GLU A CA 1
ATOM 759 C C . GLU A 1 95 ? 10.694 20.465 -20.651 1.00 49.03 95 GLU A C 1
ATOM 761 O O . GLU A 1 95 ? 9.795 21.213 -20.281 1.00 49.03 95 GLU A O 1
ATOM 766 N N . SER A 1 96 ? 11.989 20.670 -20.380 1.00 47.28 96 SER A N 1
ATOM 767 C CA . SER A 1 96 ? 12.646 21.905 -19.928 1.00 47.28 96 SER A CA 1
ATOM 768 C C . SER A 1 96 ? 12.789 22.198 -18.419 1.00 47.28 96 SER A C 1
ATOM 770 O O . SER A 1 96 ? 12.381 23.257 -17.950 1.00 47.28 96 SER A O 1
ATOM 772 N 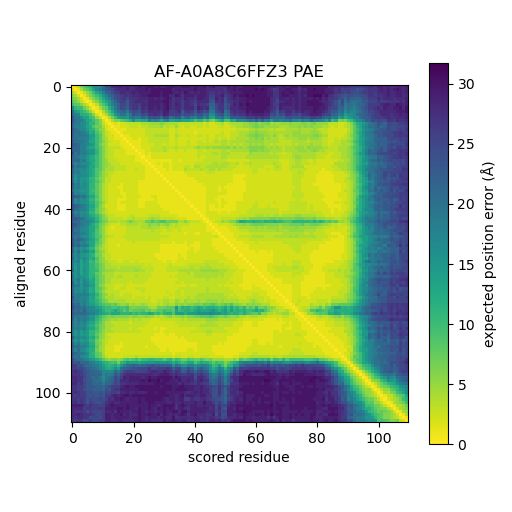N . LEU A 1 97 ? 13.614 21.438 -17.686 1.00 45.28 97 LEU A N 1
ATOM 773 C CA . LEU A 1 97 ? 14.609 22.121 -16.841 1.00 45.28 97 LEU A CA 1
ATOM 774 C C . LEU A 1 97 ? 15.856 22.487 -17.665 1.00 45.28 97 LEU A C 1
ATOM 776 O O . LEU A 1 97 ? 16.412 21.637 -18.373 1.00 45.28 97 LEU A O 1
ATOM 780 N N . PRO A 1 98 ? 16.364 23.735 -17.578 1.00 43.56 98 PRO A N 1
ATOM 781 C CA . PRO A 1 98 ? 17.657 24.058 -18.154 1.00 43.56 98 PRO A CA 1
ATOM 782 C C . PRO A 1 98 ? 18.706 23.191 -17.458 1.00 43.56 98 PRO A C 1
ATOM 784 O O . PRO A 1 98 ? 18.835 23.197 -16.233 1.00 43.56 98 PRO A O 1
ATOM 787 N N . ARG A 1 99 ? 19.416 22.406 -18.275 1.00 48.75 99 ARG A N 1
ATOM 788 C CA . ARG A 1 99 ? 20.497 21.490 -17.896 1.00 48.75 99 ARG A CA 1
ATOM 789 C C . ARG A 1 99 ? 21.269 22.025 -16.691 1.00 48.75 99 ARG A C 1
ATOM 791 O O . ARG A 1 99 ? 21.841 23.113 -16.770 1.00 48.75 99 ARG A O 1
ATOM 798 N N . ARG A 1 100 ? 21.326 21.236 -15.609 1.00 46.69 100 ARG A N 1
ATOM 799 C CA . ARG A 1 100 ? 22.263 21.445 -14.495 1.00 46.69 100 ARG A CA 1
ATOM 800 C C . ARG A 1 100 ? 23.634 21.791 -15.079 1.00 46.69 100 ARG A C 1
ATOM 802 O O . ARG A 1 100 ? 24.254 20.954 -15.733 1.00 46.69 100 ARG A O 1
ATOM 809 N N . ILE A 1 101 ? 24.085 23.027 -14.878 1.00 55.78 101 ILE A N 1
ATOM 810 C CA . ILE A 1 101 ? 25.443 23.426 -15.241 1.00 55.78 101 ILE A CA 1
ATOM 811 C C . ILE A 1 101 ? 26.376 22.631 -14.315 1.00 55.78 101 ILE A C 1
ATOM 813 O O . ILE A 1 101 ? 26.233 22.739 -13.095 1.00 55.78 101 ILE A O 1
ATOM 817 N N . PRO A 1 102 ? 27.293 21.799 -14.840 1.00 53.34 102 PRO A N 1
ATOM 818 C CA . PRO A 1 102 ? 28.252 21.104 -13.996 1.00 53.34 102 PRO A CA 1
ATOM 819 C C . PRO A 1 102 ? 29.133 22.124 -13.266 1.00 53.34 102 PRO A C 1
ATOM 821 O O . PRO A 1 102 ? 29.530 23.144 -13.834 1.00 53.34 102 PRO A O 1
ATOM 824 N N . ALA A 1 103 ? 29.461 21.829 -12.005 1.00 51.69 103 ALA A N 1
ATOM 825 C CA . ALA A 1 103 ? 30.238 22.695 -11.111 1.00 51.69 103 ALA A CA 1
ATOM 826 C C . ALA A 1 103 ? 31.635 23.081 -11.648 1.00 51.69 103 ALA A C 1
ATOM 828 O O . ALA A 1 103 ? 32.288 23.953 -11.087 1.00 51.69 103 ALA A O 1
ATOM 829 N N . SER A 1 104 ? 32.078 22.487 -12.760 1.00 51.22 104 SER A N 1
ATOM 830 C CA . SER A 1 104 ? 33.328 22.806 -13.451 1.00 51.22 104 SER A CA 1
ATOM 831 C C . SER A 1 104 ? 33.337 24.152 -14.186 1.00 51.22 104 SER A C 1
ATOM 833 O O . SER A 1 104 ? 34.388 24.539 -14.685 1.00 51.22 104 SER A O 1
ATOM 835 N N . ARG A 1 105 ? 32.207 24.873 -14.284 1.00 54.03 105 ARG A N 1
ATOM 836 C CA . ARG A 1 105 ? 32.140 26.177 -14.981 1.00 54.03 105 ARG A CA 1
ATOM 837 C C . ARG A 1 105 ? 32.156 27.406 -14.060 1.00 54.03 105 ARG A C 1
ATOM 839 O O . ARG A 1 105 ? 32.045 28.526 -14.548 1.00 54.03 105 ARG A O 1
ATOM 846 N N . LEU A 1 106 ? 32.327 27.227 -12.750 1.00 48.62 106 LEU A N 1
ATOM 847 C CA . LEU A 1 106 ? 32.577 28.326 -11.808 1.00 48.62 106 LEU A CA 1
ATOM 848 C C . LEU A 1 106 ? 34.081 28.637 -11.735 1.00 48.62 106 LEU A C 1
ATOM 850 O O . LEU A 1 106 ? 34.703 28.484 -10.690 1.00 48.62 106 LEU A O 1
ATOM 854 N N . GLU A 1 107 ? 34.673 29.081 -12.842 1.00 46.06 107 GLU A N 1
ATOM 855 C CA . GLU A 1 107 ? 35.937 29.822 -12.785 1.00 46.06 107 GLU A CA 1
ATOM 856 C C . GLU A 1 107 ? 35.621 31.308 -12.957 1.00 46.06 107 GLU A C 1
ATOM 858 O O . GLU A 1 107 ? 35.240 31.773 -14.031 1.00 46.06 107 GLU A O 1
ATOM 863 N N . ILE A 1 108 ? 35.716 32.041 -11.848 1.00 47.94 108 ILE A N 1
ATOM 864 C CA . ILE A 1 108 ? 35.599 33.499 -11.798 1.00 47.94 108 ILE A CA 1
ATOM 865 C C . ILE A 1 108 ? 36.931 34.061 -12.326 1.00 47.94 108 ILE A C 1
ATOM 867 O O . ILE A 1 108 ? 37.974 33.726 -11.756 1.00 47.94 108 ILE A O 1
ATOM 871 N N . PRO A 1 109 ? 36.953 34.877 -13.396 1.00 41.81 109 PRO A N 1
ATOM 872 C CA . PRO A 1 109 ? 38.195 35.491 -13.842 1.00 41.81 109 PRO A CA 1
ATOM 873 C C . PRO A 1 109 ? 38.673 36.507 -12.794 1.00 41.81 109 PRO A C 1
ATOM 875 O O . PRO A 1 109 ? 37.861 37.230 -12.216 1.00 41.81 109 PRO A O 1
ATOM 878 N N . ARG A 1 110 ? 39.987 36.499 -12.537 1.00 46.59 110 ARG A N 1
ATOM 879 C CA . ARG A 1 110 ? 40.681 37.435 -11.639 1.00 46.59 110 ARG A CA 1
ATOM 880 C C . ARG A 1 110 ? 40.542 38.884 -12.086 1.00 46.59 110 ARG A C 1
ATOM 882 O O . ARG A 1 110 ? 40.590 39.115 -13.314 1.00 46.59 110 ARG A O 1
#

Solvent-accessible surface area (backbone atoms only — not comparable to full-atom values): 7409 Å² total; per-residue (Å²): 135,86,75,81,72,78,79,81,69,80,68,83,82,74,74,80,61,74,57,83,89,74,48,74,79,54,90,96,38,40,62,59,29,42,50,53,47,52,52,50,27,61,74,64,72,82,54,68,58,89,40,49,42,84,43,79,46,63,53,98,81,36,68,37,76,42,65,78,36,84,95,41,81,60,92,52,60,49,75,31,51,58,49,45,45,76,46,74,60,76,76,69,85,78,85,74,72,81,72,82,77,64,83,88,70,79,72,79,83,131

Mean predicted aligned error: 11.67 Å

Organism: Moschus moschiferus (NCBI:txid68415)

Secondary structure (DSSP, 8-state):
------------PPPSS--TTTS---TT-HHHHHHHHHHHHHHH-SS-GGGEEEEEEE-TTS-EEESS-TTS-SSSPEEESEEEEEEE------S-------GGG-----